Protein AF-Q38HM3-F1 (afdb_monomer)

Radius of gyration: 19.64 Å; Cα contacts (8 Å, |Δi|>4): 67; chains: 1; bounding box: 46×21×54 Å

pLDDT: mean 85.76, std 12.33, range [49.62, 97.75]

Secondary structure (DSSP, 8-state):
-HHHHHHHHHHHHHHHHHHHHHT--HHHHHHHH-GGGTSS-GGG-TT--HHHHHHHHHHHHHHHHHHHHHHHHHHHHHHHHHHHHHHTT--HHHHHTTHHHHGGGG--GGG--SPP-

Solvent-accessible surface area (backbone atoms only — not comparable to full-atom values): 6832 Å² total; per-residue (Å²): 116,67,68,62,54,52,52,49,51,52,47,52,51,51,44,43,54,51,18,46,42,67,74,45,65,44,60,60,58,40,32,75,48,38,61,69,73,58,55,72,63,72,86,72,60,81,76,79,49,72,67,51,55,53,32,44,54,50,50,45,53,51,53,52,50,50,50,53,51,54,50,50,52,50,51,53,54,52,50,52,50,51,54,49,36,63,75,67,68,56,51,70,74,69,52,52,80,44,47,79,64,59,54,52,72,79,50,54,80,82,72,67,73,63,53,80,128

Nearest PDB structures (foldseek):
  1lvf-assembly1_A  TM=4.154E-01  e=4.448E+00  Rattus norvegicus
  5c22-assembly4_D  TM=3.943E-01  e=7.191E+00  Escherichia coli
  5c22-assembly3_C  TM=1.929E-01  e=8.902E+00  Escherichia coli

Structure (mmCIF, N/CA/C/O backbone):
data_AF-Q38HM3-F1
#
_entry.id   AF-Q38HM3-F1
#
loop_
_atom_site.group_PDB
_atom_site.id
_atom_site.type_symbol
_atom_site.label_atom_id
_atom_site.label_alt_id
_atom_site.label_comp_id
_atom_site.label_asym_id
_atom_site.label_entity_id
_atom_site.label_seq_id
_atom_site.pdbx_PDB_ins_code
_atom_site.Cartn_x
_atom_site.Cartn_y
_atom_site.Cartn_z
_atom_site.occupancy
_atom_site.B_iso_or_equiv
_atom_site.auth_seq_id
_atom_site.auth_comp_id
_atom_site.auth_asym_id
_atom_site.auth_atom_id
_atom_site.pdbx_PDB_model_num
ATOM 1 N N . GLN A 1 1 ? 17.814 10.166 -26.490 1.00 56.31 1 GLN A N 1
ATOM 2 C CA . GLN A 1 1 ? 18.288 9.117 -25.554 1.00 56.31 1 GLN A CA 1
ATOM 3 C C . GLN A 1 1 ? 18.241 9.573 -24.090 1.00 56.31 1 GLN A C 1
ATOM 5 O O . GLN A 1 1 ? 17.801 8.790 -23.262 1.00 56.31 1 GLN A O 1
ATOM 10 N N . SER A 1 2 ? 18.581 10.834 -23.774 1.00 72.56 2 SER A N 1
ATOM 11 C CA . SER A 1 2 ? 18.521 11.379 -22.400 1.00 72.56 2 SER A CA 1
ATOM 12 C C . 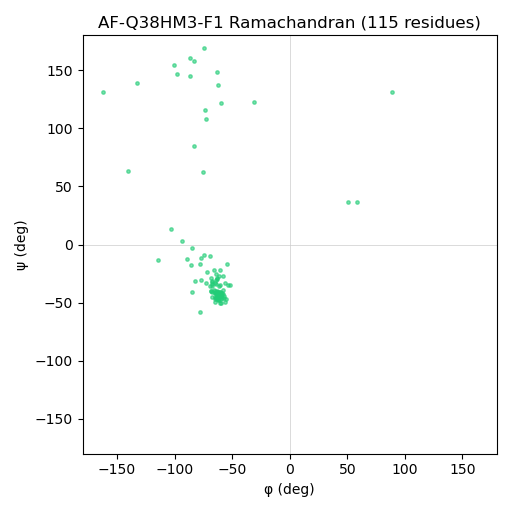SER A 1 2 ? 17.119 11.346 -21.759 1.00 72.56 2 SER A C 1
ATOM 14 O O . SER A 1 2 ? 16.964 10.807 -20.670 1.00 72.56 2 SER A O 1
ATOM 16 N N . GLU A 1 3 ? 16.075 11.833 -22.438 1.00 80.62 3 GLU A N 1
ATOM 17 C CA . GLU A 1 3 ? 14.711 11.924 -21.874 1.00 80.62 3 GLU A CA 1
ATOM 18 C C . GLU A 1 3 ? 14.130 10.566 -21.451 1.00 80.62 3 GLU A C 1
ATOM 20 O O . GLU A 1 3 ? 13.562 10.413 -20.372 1.00 80.62 3 GLU A O 1
ATOM 25 N N . ARG A 1 4 ? 14.348 9.541 -22.276 1.00 81.31 4 ARG A N 1
ATOM 26 C CA . ARG A 1 4 ? 13.900 8.176 -21.998 1.00 81.31 4 ARG A CA 1
ATOM 27 C C . ARG A 1 4 ? 14.557 7.601 -20.743 1.00 81.31 4 ARG A C 1
ATOM 29 O O . ARG A 1 4 ? 13.882 6.988 -19.923 1.00 81.31 4 ARG A O 1
ATOM 36 N N . LEU A 1 5 ? 15.860 7.827 -20.589 1.00 81.75 5 LEU A N 1
ATOM 37 C CA . LEU A 1 5 ? 16.607 7.399 -19.410 1.00 81.75 5 LEU A CA 1
ATOM 38 C C . LEU A 1 5 ? 16.090 8.097 -18.143 1.00 81.75 5 LEU A C 1
ATOM 40 O O . LEU A 1 5 ? 15.898 7.446 -17.119 1.00 81.75 5 LEU A O 1
ATOM 44 N N . HIS A 1 6 ? 15.787 9.397 -18.235 1.00 84.62 6 HIS A N 1
ATOM 45 C CA . HIS A 1 6 ? 15.190 10.160 -17.136 1.00 84.62 6 HIS A CA 1
ATOM 46 C C . HIS A 1 6 ? 13.817 9.612 -16.737 1.00 84.62 6 HIS A C 1
ATOM 48 O O . HIS A 1 6 ? 13.543 9.464 -15.547 1.00 84.62 6 HIS A O 1
ATOM 54 N N . LYS A 1 7 ? 12.967 9.262 -17.711 1.00 88.62 7 LYS A N 1
ATOM 55 C CA . LYS A 1 7 ? 11.650 8.676 -17.430 1.00 88.62 7 LYS A CA 1
ATOM 56 C C . LYS A 1 7 ? 11.769 7.328 -16.711 1.00 88.62 7 LYS A C 1
ATOM 58 O O . LYS A 1 7 ? 11.057 7.079 -15.744 1.00 88.62 7 LYS A O 1
ATOM 63 N N . VAL A 1 8 ? 12.711 6.485 -17.131 1.00 87.81 8 VAL A N 1
ATOM 64 C CA . VAL A 1 8 ? 12.969 5.197 -16.469 1.00 87.81 8 VAL A CA 1
ATOM 65 C C . VAL A 1 8 ? 13.461 5.402 -15.041 1.00 87.81 8 VAL A C 1
ATOM 67 O O . VAL A 1 8 ? 12.930 4.770 -14.134 1.00 87.81 8 VAL A O 1
ATOM 70 N N . LEU A 1 9 ? 14.412 6.314 -14.819 1.00 88.12 9 LEU A N 1
ATOM 71 C CA . LEU A 1 9 ? 14.874 6.670 -13.472 1.00 88.12 9 LEU A CA 1
ATOM 72 C C . LEU A 1 9 ? 13.730 7.115 -12.572 1.00 88.12 9 LEU A C 1
ATOM 74 O O . LEU A 1 9 ? 13.624 6.650 -11.440 1.00 88.12 9 LEU A O 1
ATOM 78 N N . ALA A 1 10 ? 12.868 7.996 -13.081 1.00 91.00 10 ALA A N 1
ATOM 79 C CA . ALA A 1 10 ? 11.713 8.475 -12.340 1.00 91.00 10 ALA A CA 1
ATOM 80 C C . ALA A 1 10 ? 10.796 7.313 -11.928 1.00 91.00 10 ALA A C 1
ATOM 82 O O . ALA A 1 10 ? 10.425 7.216 -10.761 1.00 91.00 10 ALA A O 1
ATOM 83 N N . HIS A 1 11 ? 10.499 6.390 -12.845 1.00 93.81 11 HIS A N 1
ATOM 84 C CA . HIS A 1 11 ? 9.655 5.235 -12.543 1.00 93.81 11 HIS A CA 1
ATOM 85 C C . HIS A 1 11 ? 10.309 4.231 -11.592 1.00 93.81 11 HIS A C 1
ATOM 87 O O . HIS A 1 11 ? 9.645 3.738 -10.687 1.00 93.81 11 HIS A O 1
ATOM 93 N N . VAL A 1 12 ? 11.604 3.950 -11.741 1.00 92.25 12 VAL A N 1
ATOM 94 C CA . VAL A 1 12 ? 12.341 3.075 -10.815 1.00 92.25 12 VAL A CA 1
ATOM 95 C C . VAL A 1 12 ? 12.331 3.666 -9.400 1.00 92.25 12 VAL A C 1
ATOM 97 O O . VAL A 1 12 ? 12.066 2.945 -8.438 1.00 92.25 12 VAL A O 1
ATOM 100 N N . ASN A 1 13 ? 12.542 4.979 -9.269 1.00 92.25 13 ASN A N 1
ATOM 101 C CA . ASN A 1 13 ? 12.472 5.679 -7.984 1.00 92.25 13 ASN A CA 1
ATOM 102 C C . ASN A 1 13 ? 11.059 5.654 -7.382 1.00 92.25 13 ASN A C 1
ATOM 104 O O . ASN A 1 13 ? 10.910 5.454 -6.176 1.00 92.25 13 ASN A O 1
ATOM 108 N N . GLU A 1 14 ? 10.020 5.816 -8.204 1.00 95.00 14 GLU A N 1
ATOM 109 C CA . GLU A 1 14 ? 8.623 5.702 -7.768 1.00 95.00 14 GLU A CA 1
ATOM 110 C C . GLU A 1 14 ? 8.313 4.282 -7.266 1.00 95.00 14 GLU A C 1
ATOM 112 O O . GLU A 1 14 ? 7.769 4.121 -6.172 1.00 95.00 14 GLU A O 1
ATOM 117 N N . VAL A 1 15 ? 8.742 3.246 -7.998 1.00 95.06 15 VAL A N 1
ATOM 118 C CA . VAL A 1 15 ? 8.619 1.841 -7.573 1.00 95.06 15 VAL A CA 1
ATOM 119 C C . VAL A 1 15 ? 9.353 1.604 -6.252 1.00 95.06 15 VAL A C 1
ATOM 121 O O . VAL A 1 15 ? 8.786 0.981 -5.357 1.00 95.06 15 VAL A O 1
ATOM 124 N N . HIS A 1 16 ? 10.573 2.124 -6.091 1.00 93.50 16 HIS A N 1
ATOM 125 C CA . HIS A 1 16 ? 11.340 2.006 -4.848 1.00 93.50 16 HIS A CA 1
ATOM 126 C C . HIS A 1 16 ? 10.618 2.650 -3.658 1.00 93.50 16 HIS A C 1
ATOM 128 O O . HIS A 1 16 ? 10.426 2.005 -2.625 1.00 93.50 16 HIS A O 1
ATOM 134 N N . SER A 1 17 ? 10.170 3.900 -3.811 1.00 93.44 17 SER A N 1
ATOM 135 C CA . SER A 1 17 ? 9.411 4.614 -2.779 1.00 93.44 17 SER A CA 1
ATOM 136 C C . SER A 1 17 ? 8.151 3.842 -2.382 1.00 93.44 17 SER A C 1
ATOM 138 O O . SER A 1 17 ? 7.898 3.623 -1.199 1.00 93.44 17 SER A O 1
ATOM 140 N N . MET A 1 18 ? 7.398 3.344 -3.361 1.00 94.00 18 MET A N 1
ATOM 141 C CA . MET A 1 18 ? 6.172 2.596 -3.102 1.00 94.00 18 MET A CA 1
ATOM 142 C C . MET A 1 18 ? 6.433 1.227 -2.471 1.00 94.00 18 MET A C 1
ATOM 144 O O . MET A 1 18 ? 5.672 0.821 -1.596 1.00 94.00 18 MET A O 1
ATOM 148 N N . CYS A 1 19 ? 7.515 0.535 -2.840 1.00 94.75 19 CYS A N 1
ATOM 149 C CA . CYS A 1 19 ? 7.925 -0.698 -2.167 1.00 94.75 19 CYS A CA 1
ATOM 150 C C . CYS A 1 19 ? 8.283 -0.442 -0.700 1.00 94.75 19 CYS A C 1
ATOM 152 O O . CYS A 1 19 ? 7.868 -1.212 0.160 1.00 94.75 19 CYS A O 1
ATOM 154 N N . SER A 1 20 ? 8.975 0.662 -0.403 1.00 93.50 20 SER A N 1
ATOM 155 C CA . SER A 1 20 ? 9.292 1.065 0.970 1.00 93.50 20 SER A CA 1
ATOM 156 C C . SER A 1 20 ? 8.025 1.321 1.796 1.00 93.50 20 SER A C 1
ATOM 158 O O . SER A 1 20 ? 7.875 0.751 2.875 1.00 93.50 20 SER A O 1
ATOM 160 N N . VAL A 1 21 ? 7.063 2.079 1.256 1.00 91.44 21 VAL A N 1
ATOM 161 C CA . VAL A 1 21 ? 5.766 2.342 1.912 1.00 91.44 21 VAL A CA 1
ATOM 162 C C . VAL A 1 21 ? 4.953 1.060 2.118 1.00 91.44 21 VAL A C 1
ATOM 164 O O . VAL A 1 21 ? 4.337 0.867 3.163 1.00 91.44 21 VAL A O 1
ATOM 167 N N . LEU A 1 22 ? 4.943 0.162 1.130 1.00 92.94 22 LEU A N 1
ATOM 168 C CA . LEU A 1 22 ? 4.172 -1.084 1.172 1.00 92.94 22 LEU A CA 1
ATOM 169 C C . LEU A 1 22 ? 4.895 -2.235 1.888 1.00 92.94 22 LEU A C 1
ATOM 171 O O . LEU A 1 22 ? 4.313 -3.317 2.002 1.00 92.94 22 LEU A O 1
ATOM 175 N N . GLY A 1 23 ? 6.138 -2.047 2.336 1.00 93.88 23 GLY A N 1
ATOM 176 C CA . GLY A 1 23 ? 6.959 -3.119 2.905 1.00 93.88 23 GLY A CA 1
ATOM 177 C C . GLY A 1 23 ? 7.184 -4.284 1.931 1.00 93.88 23 GLY A C 1
ATOM 178 O O . GLY A 1 23 ? 7.143 -5.445 2.333 1.00 93.88 23 GLY A O 1
ATOM 179 N N . LEU A 1 24 ? 7.339 -3.990 0.638 1.00 94.62 24 LEU A N 1
ATOM 180 C CA . LEU A 1 24 ? 7.571 -4.972 -0.424 1.00 94.62 24 LEU A CA 1
ATOM 181 C C . LEU A 1 24 ? 9.052 -5.033 -0.810 1.00 94.62 24 LEU A C 1
ATOM 183 O O . LEU A 1 24 ? 9.785 -4.053 -0.694 1.00 94.62 24 LEU A O 1
ATOM 187 N N . ASP A 1 25 ? 9.478 -6.184 -1.330 1.00 94.12 25 ASP A N 1
ATOM 188 C CA . ASP A 1 25 ? 10.828 -6.353 -1.863 1.00 94.12 25 ASP A CA 1
ATOM 189 C C . ASP A 1 25 ? 10.964 -5.614 -3.205 1.00 94.12 25 ASP A C 1
ATOM 191 O O . ASP A 1 25 ? 10.405 -6.021 -4.232 1.00 94.12 25 ASP A O 1
ATOM 195 N N . PHE A 1 26 ? 11.703 -4.504 -3.185 1.00 93.06 26 PHE A N 1
ATOM 196 C CA . PHE A 1 26 ? 11.979 -3.705 -4.376 1.00 93.06 26 PHE A CA 1
ATOM 197 C C . PHE A 1 26 ? 12.720 -4.511 -5.450 1.00 93.06 26 PHE A C 1
ATOM 199 O O . PHE A 1 26 ? 12.369 -4.442 -6.628 1.00 93.06 26 PHE A O 1
ATOM 206 N N . GLY A 1 27 ? 13.718 -5.300 -5.050 1.00 91.50 27 GLY A N 1
ATOM 207 C CA . GLY A 1 27 ? 14.556 -6.063 -5.965 1.00 91.50 27 GLY A CA 1
ATOM 208 C C . GLY A 1 27 ? 13.757 -7.094 -6.758 1.00 91.50 27 GLY A C 1
ATOM 209 O O . GLY A 1 27 ? 13.934 -7.209 -7.971 1.00 91.50 27 GLY A O 1
ATOM 210 N N . LYS A 1 28 ? 12.838 -7.796 -6.099 1.00 93.06 28 LYS A N 1
ATOM 211 C CA . LYS A 1 28 ? 11.891 -8.718 -6.722 1.00 93.06 28 LYS A CA 1
ATOM 212 C C . LYS A 1 28 ? 10.933 -7.972 -7.645 1.00 93.06 28 LYS A C 1
ATOM 214 O O . LYS A 1 28 ? 10.811 -8.334 -8.809 1.00 93.06 28 LYS A O 1
ATOM 219 N N . THR A 1 29 ? 10.331 -6.889 -7.155 1.00 94.19 29 THR A N 1
ATOM 220 C CA . THR A 1 29 ? 9.352 -6.096 -7.915 1.00 94.19 29 THR A CA 1
ATOM 221 C C . THR A 1 29 ? 9.943 -5.546 -9.216 1.00 94.19 29 THR A C 1
ATOM 223 O O . THR A 1 29 ? 9.292 -5.590 -10.257 1.00 94.19 29 THR A O 1
ATOM 226 N N . ILE A 1 30 ? 11.188 -5.060 -9.185 1.00 92.00 30 ILE A N 1
ATOM 227 C CA . ILE A 1 30 ? 11.852 -4.528 -10.380 1.00 92.00 30 ILE A CA 1
ATOM 228 C C . ILE A 1 30 ? 12.357 -5.640 -11.314 1.00 92.00 30 ILE A C 1
ATOM 230 O O . ILE A 1 30 ? 12.348 -5.465 -12.531 1.00 92.00 30 ILE A O 1
ATOM 234 N N . SER A 1 31 ? 12.736 -6.803 -10.769 1.00 90.75 31 SER A N 1
ATOM 235 C CA . SER A 1 31 ? 13.129 -7.976 -11.567 1.00 90.75 31 SER A CA 1
ATOM 236 C C . SER A 1 31 ? 11.959 -8.565 -12.349 1.00 90.75 31 SER A C 1
ATOM 238 O O . SER A 1 31 ? 12.155 -8.999 -13.482 1.00 90.75 31 SER A O 1
ATOM 240 N N . ASP A 1 32 ? 10.752 -8.537 -11.771 1.00 91.94 32 ASP A N 1
ATOM 241 C CA . ASP A 1 32 ? 9.513 -8.972 -12.429 1.00 91.94 32 ASP A CA 1
ATOM 242 C C . ASP A 1 32 ? 9.168 -8.094 -13.646 1.00 91.94 32 ASP A C 1
ATOM 244 O O . ASP A 1 32 ? 8.496 -8.548 -14.572 1.00 91.94 32 ASP A O 1
ATOM 248 N N . VAL A 1 33 ?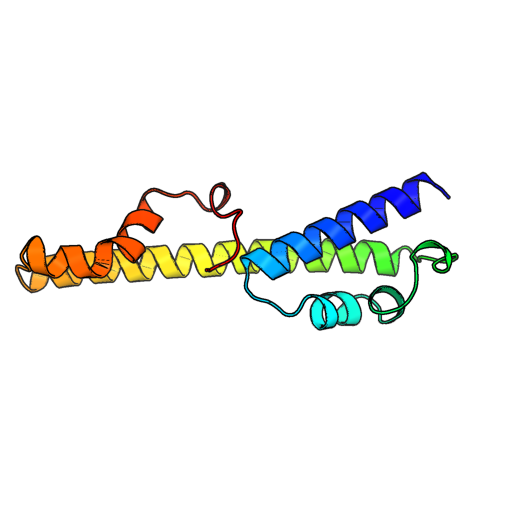 9.637 -6.840 -13.659 1.00 90.81 33 VAL A N 1
ATOM 249 C CA . VAL A 1 33 ? 9.559 -5.961 -14.832 1.00 90.81 33 VAL A CA 1
ATOM 250 C C . VAL A 1 33 ? 10.640 -6.330 -15.839 1.00 90.81 33 VAL A C 1
ATOM 252 O O . VAL A 1 33 ? 10.341 -6.615 -16.998 1.00 90.81 33 VAL A O 1
ATOM 255 N N . HIS A 1 34 ? 11.904 -6.294 -15.411 1.00 87.62 34 HIS A N 1
ATOM 256 C CA . HIS A 1 34 ? 13.023 -6.746 -16.225 1.00 87.62 34 HIS A CA 1
ATOM 257 C C . HIS A 1 34 ? 14.269 -6.998 -15.355 1.00 87.62 34 HIS A C 1
ATOM 259 O O . HIS A 1 34 ? 14.685 -6.102 -14.616 1.00 87.62 34 HIS A O 1
ATOM 265 N N . PRO A 1 35 ? 14.956 -8.148 -15.485 1.00 82.88 35 PRO A N 1
ATOM 266 C CA . PRO A 1 35 ? 16.096 -8.497 -14.629 1.00 82.88 35 PRO A CA 1
ATOM 267 C C . PRO A 1 35 ? 17.276 -7.519 -14.743 1.00 82.88 35 PRO A C 1
ATOM 269 O O . PRO A 1 35 ? 18.016 -7.330 -13.782 1.00 82.88 35 PRO A O 1
ATOM 272 N N . SER A 1 36 ? 17.437 -6.836 -15.882 1.00 79.19 36 SER A N 1
ATOM 273 C CA . SER A 1 36 ? 18.492 -5.821 -16.049 1.00 79.19 36 SER A CA 1
ATOM 274 C C . SER A 1 36 ? 18.273 -4.546 -15.225 1.00 79.19 36 SER A C 1
ATOM 276 O O . SER A 1 36 ? 19.150 -3.693 -15.209 1.00 79.19 36 SER A O 1
ATOM 278 N N . LEU A 1 37 ? 17.103 -4.366 -14.605 1.00 81.62 37 LEU A N 1
ATOM 279 C CA . LEU A 1 37 ? 16.842 -3.240 -13.704 1.00 81.62 37 LEU A CA 1
ATOM 280 C C . LEU A 1 37 ? 17.305 -3.532 -12.268 1.00 81.62 37 LEU A C 1
ATOM 282 O O . LEU A 1 37 ? 17.443 -2.607 -11.474 1.00 81.62 37 LEU A O 1
ATOM 286 N N . HIS A 1 38 ? 17.531 -4.806 -11.933 1.00 75.81 38 HIS A N 1
ATOM 287 C CA . HIS A 1 38 ? 17.942 -5.249 -10.600 1.00 75.81 38 HIS A CA 1
ATOM 288 C C . HIS A 1 38 ? 19.451 -5.108 -10.365 1.00 75.81 38 HIS A C 1
ATOM 290 O O . HIS A 1 38 ? 19.892 -4.872 -9.243 1.00 75.81 38 HIS A O 1
ATOM 296 N N . GLY A 1 39 ? 20.252 -5.254 -11.421 1.00 63.53 39 GLY A N 1
ATOM 297 C CA . GLY A 1 39 ? 21.705 -5.178 -11.359 1.00 63.53 39 GLY A CA 1
ATOM 298 C C . GLY A 1 39 ? 22.247 -4.284 -12.460 1.00 63.53 39 GLY A C 1
ATOM 299 O O . GLY A 1 39 ? 21.822 -4.400 -13.601 1.00 63.53 39 GLY A O 1
ATOM 300 N N . THR A 1 40 ? 23.246 -3.479 -12.107 1.00 49.62 40 THR A N 1
ATOM 301 C CA . THR A 1 40 ? 24.071 -2.591 -12.944 1.00 49.62 40 THR A CA 1
ATOM 302 C C . THR A 1 40 ? 23.557 -1.173 -13.166 1.00 49.62 40 THR A C 1
ATOM 304 O O . THR A 1 40 ? 22.401 -0.915 -13.487 1.00 49.62 40 THR A O 1
ATOM 307 N N . SER A 1 41 ? 24.493 -0.248 -12.944 1.00 54.69 41 SER A N 1
ATOM 308 C CA . SER A 1 41 ? 24.450 1.175 -13.232 1.00 54.69 41 SER A CA 1
ATOM 309 C C . SER A 1 41 ? 23.593 1.439 -14.457 1.00 54.69 41 SER A C 1
ATOM 311 O O . SER A 1 41 ? 23.876 0.922 -15.534 1.00 54.69 41 SER A O 1
ATOM 313 N N . LEU A 1 42 ? 22.563 2.265 -14.308 1.00 56.34 42 LEU A N 1
ATOM 314 C CA . LEU A 1 42 ? 21.648 2.611 -15.392 1.00 56.34 42 LEU A CA 1
ATOM 315 C C . LEU A 1 42 ? 22.370 3.159 -16.649 1.00 56.34 42 LEU A C 1
ATOM 317 O O . LEU A 1 42 ? 21.819 3.158 -17.744 1.00 56.34 42 LEU A O 1
ATOM 321 N N . GLU A 1 43 ? 23.633 3.567 -16.496 1.00 53.19 43 GLU A N 1
ATOM 322 C CA . GLU A 1 43 ? 24.598 3.897 -17.551 1.00 53.19 43 GLU A CA 1
ATOM 323 C C . GLU A 1 43 ? 24.876 2.752 -18.550 1.00 53.19 43 GLU A C 1
ATOM 325 O O . GLU A 1 43 ? 25.190 3.017 -19.707 1.00 53.19 43 GLU A O 1
ATOM 330 N N . GLN A 1 44 ? 24.731 1.483 -18.149 1.00 51.00 44 GLN A N 1
ATOM 331 C CA . GLN A 1 44 ? 24.885 0.308 -19.022 1.00 51.00 44 GLN A CA 1
ATOM 332 C C . GLN A 1 44 ? 23.574 -0.110 -19.703 1.00 51.00 44 GLN A C 1
ATOM 334 O O . GLN A 1 44 ? 23.603 -0.881 -20.667 1.00 51.00 44 GLN A O 1
ATOM 339 N N . ALA A 1 45 ? 22.430 0.435 -19.270 1.00 55.53 45 ALA A N 1
ATOM 340 C CA . ALA A 1 45 ? 21.123 0.212 -19.883 1.00 55.53 45 ALA A CA 1
ATOM 341 C C . ALA A 1 45 ? 20.997 1.017 -21.192 1.00 55.53 45 ALA A C 1
ATOM 343 O O . ALA A 1 45 ? 20.181 1.922 -21.347 1.00 55.53 45 ALA A O 1
ATOM 344 N N . THR A 1 46 ? 21.847 0.698 -22.163 1.00 49.84 46 THR A N 1
ATOM 345 C CA . THR A 1 46 ? 21.936 1.390 -23.456 1.00 49.84 46 THR A CA 1
ATOM 346 C C . THR A 1 46 ? 20.778 1.054 -24.404 1.00 49.84 46 THR A C 1
ATOM 348 O O . THR A 1 46 ? 20.608 1.738 -25.412 1.00 49.84 46 THR A O 1
ATOM 351 N N . ASN A 1 47 ? 19.938 0.066 -24.066 1.00 58.19 47 ASN A N 1
ATOM 352 C CA . ASN A 1 47 ? 18.806 -0.376 -24.884 1.00 58.19 47 ASN A CA 1
ATOM 353 C C . ASN A 1 47 ? 17.561 -0.708 -24.040 1.00 58.19 47 ASN A C 1
ATOM 355 O O . ASN A 1 47 ? 17.122 -1.853 -23.961 1.00 58.19 47 ASN A O 1
ATOM 359 N N . ILE A 1 48 ? 17.007 0.295 -23.359 1.00 70.4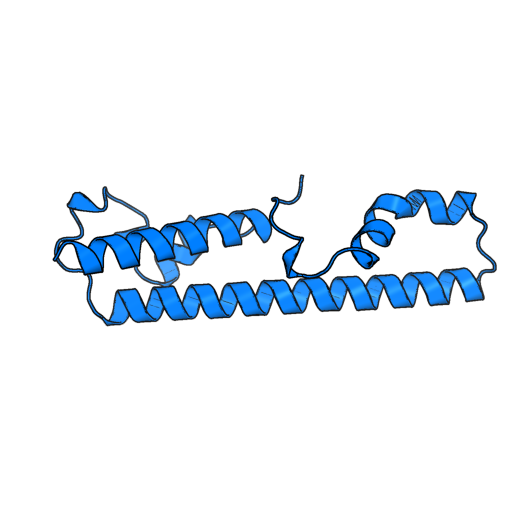4 48 ILE A N 1
ATOM 360 C CA . ILE A 1 48 ? 15.724 0.142 -22.665 1.00 70.44 48 ILE A CA 1
ATOM 361 C C . ILE A 1 48 ? 14.624 0.115 -23.728 1.00 70.44 48 ILE A C 1
ATOM 363 O O . ILE A 1 48 ? 14.421 1.131 -24.392 1.00 70.44 48 ILE A O 1
ATOM 367 N N . SER A 1 49 ? 13.898 -0.994 -23.876 1.00 80.50 49 SER A N 1
ATOM 368 C CA . SER A 1 49 ? 12.801 -1.160 -24.844 1.00 80.50 49 SER A CA 1
ATOM 369 C C . SER A 1 49 ? 11.480 -0.587 -24.327 1.00 80.50 49 SER A C 1
ATOM 371 O O . SER A 1 49 ? 11.305 -0.396 -23.122 1.00 80.50 49 SER A O 1
ATOM 373 N N . ASP A 1 50 ? 10.545 -0.251 -25.223 1.00 85.56 50 ASP A N 1
ATOM 374 C CA . ASP A 1 50 ? 9.221 0.275 -24.837 1.00 85.56 50 ASP A CA 1
ATOM 375 C C . ASP A 1 50 ? 8.480 -0.670 -23.891 1.00 85.56 50 ASP A C 1
ATOM 377 O O . ASP A 1 50 ? 7.855 -0.211 -22.941 1.00 85.56 50 ASP A O 1
ATOM 381 N N . SER A 1 51 ? 8.687 -1.977 -24.052 1.00 86.75 51 SER A N 1
ATOM 382 C CA . SER A 1 51 ? 8.169 -2.995 -23.139 1.00 86.75 51 SER A CA 1
ATOM 383 C C . SER A 1 51 ? 8.687 -2.851 -21.702 1.00 86.75 51 SER A C 1
ATOM 385 O O . SER A 1 51 ? 7.944 -3.113 -20.762 1.00 86.75 51 SER A O 1
ATOM 387 N N . THR A 1 52 ? 9.938 -2.417 -21.492 1.00 88.62 52 THR A N 1
ATOM 388 C CA . THR A 1 52 ? 10.462 -2.156 -20.139 1.00 88.62 52 THR A CA 1
ATOM 389 C C . THR A 1 52 ? 9.768 -0.951 -19.509 1.00 88.62 52 THR A C 1
ATOM 391 O O . THR A 1 52 ? 9.458 -0.969 -18.320 1.00 88.62 52 THR A O 1
ATOM 394 N N . LEU A 1 53 ? 9.512 0.097 -20.296 1.00 89.50 53 LEU A N 1
ATOM 395 C CA . LEU A 1 53 ? 8.833 1.298 -19.815 1.00 89.50 53 LEU A CA 1
ATOM 396 C C . LEU A 1 53 ? 7.367 1.005 -19.466 1.00 89.50 53 LEU A C 1
ATOM 398 O O . LEU A 1 53 ? 6.914 1.368 -18.386 1.00 89.50 53 LEU A O 1
ATOM 402 N N . GLU A 1 54 ? 6.663 0.284 -20.337 1.00 93.00 54 GLU A N 1
ATOM 403 C CA . GLU A 1 54 ? 5.298 -0.191 -20.091 1.00 93.00 54 GLU A CA 1
ATOM 404 C C . GLU A 1 54 ? 5.234 -1.115 -18.864 1.00 93.00 54 GLU A C 1
ATOM 406 O O . GLU A 1 54 ? 4.338 -0.999 -18.028 1.00 93.00 54 GLU A O 1
ATOM 411 N N . GLY A 1 55 ? 6.224 -1.998 -18.702 1.00 94.06 55 GLY A N 1
ATOM 412 C CA . GLY A 1 55 ? 6.339 -2.858 -17.528 1.00 94.06 55 GLY A CA 1
ATOM 413 C C . GLY A 1 55 ? 6.490 -2.067 -16.223 1.00 94.06 55 GLY A C 1
ATOM 414 O O . GLY A 1 55 ? 5.839 -2.402 -15.232 1.00 94.06 55 GLY A O 1
ATOM 415 N N . LEU A 1 56 ? 7.278 -0.986 -16.229 1.00 94.25 56 LEU A N 1
ATOM 416 C CA . LEU A 1 56 ? 7.409 -0.070 -15.091 1.00 94.25 56 LEU A CA 1
ATOM 417 C C . LEU A 1 56 ? 6.095 0.660 -14.788 1.00 94.25 56 LEU A C 1
ATOM 419 O O . LEU A 1 56 ? 5.671 0.697 -13.634 1.00 94.25 56 LEU A O 1
ATOM 423 N N . GLU A 1 57 ? 5.429 1.203 -15.808 1.00 95.06 57 GLU A N 1
ATOM 424 C CA . GLU A 1 57 ? 4.132 1.873 -15.651 1.00 95.06 57 GLU A CA 1
ATOM 425 C C . GLU A 1 57 ? 3.079 0.912 -15.067 1.00 95.06 57 GLU A C 1
ATOM 427 O O . GLU A 1 57 ? 2.367 1.257 -14.121 1.00 95.06 57 GLU A O 1
ATOM 432 N N . ASN A 1 58 ? 3.037 -0.334 -15.547 1.00 96.75 58 ASN A N 1
ATOM 433 C CA . ASN A 1 58 ? 2.157 -1.373 -15.015 1.00 96.75 58 ASN A CA 1
ATOM 434 C C . ASN A 1 58 ? 2.503 -1.748 -13.562 1.00 96.75 58 ASN A C 1
ATOM 436 O O . ASN A 1 58 ? 1.606 -1.906 -12.734 1.00 96.75 58 ASN A O 1
ATOM 440 N N . ALA A 1 59 ? 3.790 -1.866 -13.220 1.00 96.75 59 ALA A N 1
ATOM 441 C CA . ALA A 1 59 ? 4.217 -2.120 -11.844 1.00 96.75 59 ALA A CA 1
ATOM 442 C C . ALA A 1 59 ? 3.768 -0.992 -10.901 1.00 96.75 59 ALA A C 1
ATOM 444 O O . ALA A 1 59 ? 3.197 -1.266 -9.844 1.00 96.75 59 ALA A O 1
ATOM 445 N N . ILE A 1 60 ? 3.929 0.269 -11.312 1.00 96.88 60 ILE A N 1
ATOM 446 C CA . ILE A 1 60 ? 3.450 1.437 -10.561 1.00 96.88 60 ILE A CA 1
ATOM 447 C C . ILE A 1 60 ? 1.930 1.376 -10.375 1.00 96.88 60 ILE A C 1
ATOM 449 O O . ILE A 1 60 ? 1.436 1.554 -9.260 1.00 96.88 60 ILE A O 1
ATOM 453 N N . LEU A 1 61 ? 1.165 1.087 -11.430 1.00 97.50 61 LEU A N 1
ATOM 454 C CA . LEU A 1 61 ? -0.295 0.968 -11.335 1.00 97.50 61 LEU A CA 1
ATOM 455 C C . LEU A 1 61 ? -0.728 -0.144 -10.369 1.00 97.50 61 LEU A C 1
ATOM 457 O O . LEU A 1 61 ? -1.627 0.067 -9.549 1.00 97.50 61 LEU A O 1
ATOM 461 N N . LYS A 1 62 ? -0.071 -1.308 -10.416 1.00 97.25 62 LYS A N 1
ATOM 462 C CA . LYS A 1 62 ? -0.339 -2.425 -9.497 1.00 97.25 62 LYS A CA 1
ATOM 463 C C . LYS A 1 62 ? -0.053 -2.047 -8.051 1.00 97.25 62 LYS A C 1
ATOM 465 O O . LYS A 1 62 ? -0.889 -2.282 -7.187 1.00 97.25 62 LYS A O 1
ATOM 470 N N . LEU A 1 63 ? 1.087 -1.419 -7.790 1.00 96.69 63 LEU A N 1
ATOM 471 C CA . LEU A 1 63 ? 1.471 -0.985 -6.450 1.00 96.69 63 LEU A CA 1
ATOM 472 C C . LEU A 1 63 ? 0.534 0.119 -5.913 1.00 96.69 63 LEU A C 1
ATOM 474 O O . LEU A 1 63 ? 0.146 0.070 -4.748 1.00 96.69 63 LEU A O 1
ATOM 478 N N . LYS A 1 64 ? 0.092 1.074 -6.748 1.00 95.50 64 LYS A N 1
ATOM 479 C CA . LYS A 1 64 ? -0.943 2.063 -6.372 1.00 95.50 64 LYS A CA 1
ATOM 480 C C . LYS A 1 64 ? -2.270 1.386 -6.029 1.00 95.50 64 LYS A C 1
ATOM 482 O O . LYS A 1 64 ? -2.904 1.723 -5.033 1.00 95.50 64 LYS A O 1
ATOM 487 N N . THR A 1 65 ? -2.666 0.395 -6.822 1.00 96.62 65 THR A N 1
ATOM 488 C CA . THR A 1 65 ? -3.880 -0.392 -6.565 1.00 96.62 65 THR A CA 1
ATOM 489 C C . THR A 1 65 ? -3.772 -1.159 -5.249 1.00 96.62 65 THR A C 1
ATOM 491 O O . THR A 1 65 ? -4.689 -1.106 -4.434 1.00 96.62 65 THR A O 1
ATOM 494 N N . GLU A 1 66 ? -2.637 -1.812 -5.000 1.00 95.69 66 GLU A N 1
ATOM 495 C CA . GLU A 1 66 ? -2.363 -2.531 -3.753 1.00 95.69 66 GLU A CA 1
ATOM 496 C C . GLU A 1 66 ? -2.417 -1.594 -2.540 1.00 95.69 66 GLU A C 1
ATOM 498 O O . GLU A 1 66 ? -3.055 -1.919 -1.537 1.00 95.69 66 GLU A O 1
ATOM 503 N N . LYS A 1 67 ? -1.813 -0.401 -2.639 1.00 93.94 67 LYS A N 1
ATOM 504 C CA . LYS A 1 67 ? -1.874 0.626 -1.589 1.00 93.94 67 LYS A CA 1
ATOM 505 C C . LYS A 1 67 ? -3.316 0.991 -1.250 1.00 93.94 67 LYS A C 1
ATOM 507 O O . LYS A 1 67 ? -3.698 0.938 -0.079 1.00 93.94 67 LYS A O 1
ATOM 512 N N . LYS A 1 68 ? -4.131 1.277 -2.266 1.00 94.12 68 LYS A N 1
ATOM 513 C CA . LYS A 1 68 ? -5.552 1.592 -2.100 1.00 94.12 68 LYS A CA 1
ATOM 514 C C . LYS A 1 68 ? -6.331 0.446 -1.456 1.00 94.12 68 LYS A C 1
ATOM 516 O O . LYS A 1 68 ? -7.122 0.680 -0.544 1.00 94.12 68 LYS A O 1
ATOM 521 N N . VAL A 1 69 ? -6.094 -0.792 -1.894 1.00 95.50 69 VAL A N 1
ATOM 522 C CA . VAL A 1 69 ? -6.751 -1.988 -1.341 1.00 95.50 69 VAL A CA 1
ATOM 523 C C . VAL A 1 69 ? -6.394 -2.179 0.133 1.00 95.50 69 VAL A C 1
ATOM 525 O O . VAL A 1 69 ? -7.288 -2.365 0.960 1.00 95.50 69 VAL A O 1
ATOM 528 N N . ARG A 1 70 ? -5.107 -2.087 0.494 1.00 93.81 70 ARG A N 1
ATOM 529 C CA . ARG A 1 70 ? -4.660 -2.209 1.892 1.00 93.81 70 ARG A CA 1
ATOM 530 C C . ARG A 1 70 ? -5.219 -1.099 2.771 1.00 93.81 70 ARG A C 1
ATOM 532 O O . ARG A 1 70 ? -5.664 -1.376 3.882 1.00 93.81 70 ARG A O 1
ATOM 539 N N . PHE A 1 71 ? -5.236 0.132 2.266 1.00 91.25 71 PHE A N 1
ATOM 540 C CA . PHE A 1 71 ? -5.808 1.268 2.977 1.00 91.25 71 PHE A CA 1
ATOM 541 C C . PHE A 1 71 ? -7.311 1.091 3.224 1.00 91.25 71 PHE A C 1
ATOM 543 O O . PHE A 1 71 ? -7.774 1.274 4.348 1.00 91.25 71 PHE A O 1
ATOM 550 N N . GLN A 1 72 ? -8.071 0.660 2.212 1.00 92.50 72 GLN A N 1
ATOM 551 C CA . GLN A 1 72 ? -9.500 0.395 2.378 1.00 92.50 72 GLN A CA 1
ATOM 552 C C . GLN A 1 72 ? -9.750 -0.721 3.398 1.00 92.50 72 GLN A C 1
ATOM 554 O O . GLN A 1 72 ? -10.552 -0.542 4.310 1.00 92.50 72 GLN A O 1
ATOM 559 N N . LYS A 1 73 ? -8.994 -1.822 3.325 1.00 93.31 73 LYS A N 1
ATOM 560 C CA . LYS A 1 73 ? -9.092 -2.919 4.297 1.00 93.31 73 LYS A CA 1
ATOM 561 C C . LYS A 1 73 ? -8.828 -2.447 5.729 1.00 93.31 73 LYS A C 1
ATOM 563 O O . LYS A 1 73 ? -9.499 -2.892 6.656 1.00 93.31 73 LYS A O 1
ATOM 568 N N . LEU A 1 74 ? -7.869 -1.542 5.920 1.00 90.62 74 LEU A N 1
ATOM 569 C CA . LEU A 1 74 ? -7.586 -0.957 7.229 1.00 90.62 74 LEU A CA 1
ATOM 570 C C . LEU A 1 74 ? -8.760 -0.107 7.739 1.00 90.62 74 LEU A C 1
ATOM 572 O O . LEU A 1 74 ? -9.126 -0.217 8.911 1.00 90.62 74 LEU A O 1
ATOM 576 N N . LYS A 1 75 ? -9.392 0.689 6.867 1.00 89.50 75 LYS A N 1
ATOM 577 C CA . LYS A 1 75 ? -10.608 1.441 7.214 1.00 89.50 75 LYS A CA 1
ATOM 578 C C . LYS A 1 75 ? -11.751 0.519 7.627 1.00 89.50 75 LYS A C 1
ATOM 580 O O . LYS A 1 75 ? -12.376 0.778 8.652 1.00 89.50 75 LYS A O 1
ATOM 585 N N . ASP A 1 76 ? -11.976 -0.556 6.879 1.00 92.25 76 ASP A N 1
ATOM 586 C CA . ASP A 1 76 ? -13.042 -1.522 7.158 1.00 92.25 76 ASP A CA 1
ATOM 587 C C . ASP A 1 76 ? -12.816 -2.217 8.511 1.00 92.25 76 ASP A C 1
ATOM 589 O O . ASP A 1 76 ? -13.714 -2.251 9.349 1.00 92.25 76 ASP A O 1
ATOM 593 N N . ILE A 1 77 ? -11.585 -2.676 8.784 1.00 92.38 77 ILE A N 1
ATOM 594 C CA . ILE A 1 77 ? -11.210 -3.265 10.084 1.00 92.38 77 ILE A CA 1
ATOM 595 C C . ILE A 1 77 ? -11.459 -2.276 11.225 1.00 92.38 77 ILE A C 1
ATOM 597 O O . ILE A 1 77 ? -11.960 -2.652 12.285 1.00 92.38 77 ILE A O 1
ATOM 601 N N . THR A 1 78 ? -11.114 -1.007 11.019 1.00 90.62 78 THR A N 1
ATOM 602 C CA . THR A 1 78 ? -11.259 0.001 12.070 1.00 90.62 78 THR A CA 1
ATOM 603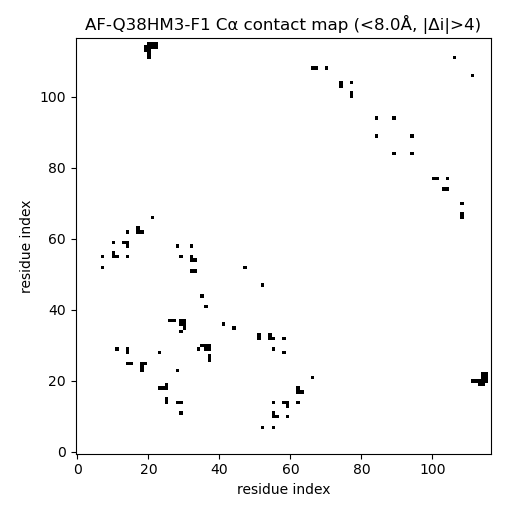 C C . THR A 1 78 ? -12.725 0.366 12.309 1.00 90.62 78 THR A C 1
ATOM 605 O O . THR A 1 78 ? -13.114 0.614 13.449 1.00 90.62 78 THR A O 1
ATOM 608 N N . ALA A 1 79 ? -13.558 0.341 11.267 1.00 91.62 79 ALA A N 1
ATOM 609 C CA . ALA A 1 79 ? -15.005 0.480 11.399 1.00 91.62 79 ALA A CA 1
ATOM 610 C C . ALA A 1 79 ? -15.601 -0.674 12.224 1.00 91.62 79 ALA A C 1
ATOM 612 O O . ALA A 1 79 ? -16.310 -0.417 13.196 1.00 91.62 79 ALA A O 1
ATOM 613 N N . SER A 1 80 ? -15.228 -1.925 11.931 1.00 94.06 80 SER A N 1
ATOM 614 C CA . SER A 1 80 ? -15.664 -3.083 12.726 1.00 94.06 80 SER A CA 1
ATOM 615 C C . SER A 1 80 ? -15.186 -3.021 14.181 1.00 94.06 80 SER A C 1
ATOM 617 O O . SER A 1 80 ? -15.921 -3.406 15.088 1.00 94.06 80 SER A O 1
ATOM 619 N N . LEU A 1 81 ? -13.978 -2.505 14.438 1.00 93.50 81 LEU A N 1
ATOM 620 C CA . LEU A 1 81 ? -13.486 -2.292 15.803 1.00 93.50 81 LEU A CA 1
ATOM 621 C C . LEU A 1 81 ? -14.350 -1.276 16.566 1.00 93.50 81 LEU A C 1
ATOM 623 O O . LEU A 1 81 ? -14.651 -1.485 17.741 1.00 93.50 81 LEU A O 1
ATOM 627 N N . PHE A 1 82 ? -14.791 -0.204 15.903 1.00 91.62 82 PHE A N 1
ATOM 628 C CA . PHE A 1 82 ? -15.714 0.752 16.510 1.00 91.62 82 PHE A CA 1
ATOM 629 C C . PHE A 1 82 ? -17.070 0.139 16.828 1.00 91.62 82 PHE A C 1
ATOM 631 O O . PHE A 1 82 ? -17.567 0.354 17.931 1.00 91.62 82 PHE A O 1
ATOM 638 N N . GLU A 1 83 ? -17.650 -0.624 15.902 1.00 95.12 83 GLU A N 1
ATOM 639 C CA . GLU A 1 83 ? -18.905 -1.345 16.139 1.00 95.12 83 GLU A CA 1
ATOM 640 C C . GLU A 1 83 ? -18.781 -2.283 17.345 1.00 95.12 83 GLU A C 1
ATOM 642 O O . GLU A 1 83 ? -19.641 -2.277 18.225 1.00 95.12 83 GLU A O 1
ATOM 647 N N . LEU A 1 84 ? -17.671 -3.019 17.443 1.00 95.81 84 LEU A N 1
ATOM 648 C CA . LEU A 1 84 ? -17.405 -3.914 18.565 1.00 95.81 84 LEU A CA 1
ATOM 649 C C . LEU A 1 84 ? -17.296 -3.157 19.896 1.00 95.81 84 LEU A C 1
ATOM 651 O O . LEU A 1 84 ? -17.874 -3.582 20.891 1.00 95.81 84 LEU A O 1
ATOM 655 N N . TRP A 1 85 ? -16.601 -2.019 19.931 1.00 95.56 85 TRP A N 1
ATOM 656 C CA . TRP A 1 85 ? -16.529 -1.192 21.138 1.00 95.56 85 TRP A CA 1
ATOM 657 C C . TRP A 1 85 ? -17.873 -0.605 21.559 1.00 95.56 85 TRP A C 1
ATOM 659 O O . TRP A 1 85 ? -18.087 -0.422 22.754 1.00 95.56 85 TRP A O 1
ATOM 669 N N . GLN A 1 86 ? -18.746 -0.266 20.605 1.00 94.69 86 GLN A N 1
ATOM 670 C CA . GLN A 1 86 ? -20.113 0.155 20.924 1.00 94.69 86 GLN A CA 1
ATOM 671 C C . GLN A 1 86 ? -20.913 -1.012 21.503 1.00 94.69 86 GLN A C 1
ATOM 673 O O . GLN A 1 86 ? -21.636 -0.829 22.470 1.00 94.69 86 GLN A O 1
ATOM 678 N N . LEU A 1 87 ? -20.753 -2.217 20.949 1.00 97.75 87 LEU A N 1
ATOM 679 C CA . LEU A 1 87 ? -21.451 -3.410 21.425 1.00 97.75 87 LEU A CA 1
ATOM 680 C C . LEU A 1 87 ? -21.004 -3.847 22.828 1.00 97.75 87 LEU A C 1
ATOM 682 O O . LEU A 1 87 ? -21.806 -4.382 23.587 1.00 97.75 87 LEU A O 1
ATOM 686 N N . MET A 1 88 ? -19.725 -3.659 23.153 1.00 97.19 88 MET A N 1
ATOM 687 C CA . MET A 1 88 ? -19.140 -4.053 24.439 1.00 97.19 88 MET A CA 1
ATOM 688 C C . MET A 1 88 ? -19.144 -2.932 25.487 1.00 97.19 88 MET A C 1
ATOM 690 O O . MET A 1 88 ? -18.571 -3.128 26.554 1.00 97.19 88 MET A O 1
ATOM 694 N N . ASP A 1 89 ? -19.714 -1.759 25.185 1.00 95.81 89 ASP A N 1
ATOM 695 C CA . ASP A 1 89 ? -19.646 -0.566 26.042 1.00 95.81 89 ASP A CA 1
ATOM 696 C C . ASP A 1 89 ? -18.208 -0.213 26.488 1.00 95.81 89 ASP A C 1
ATOM 698 O O . ASP A 1 89 ? -17.970 0.247 27.606 1.00 95.81 89 ASP A O 1
ATOM 702 N N . SER A 1 90 ? -17.220 -0.421 25.604 1.00 95.38 90 SER A N 1
ATOM 703 C CA . SER A 1 90 ? -15.802 -0.293 25.965 1.00 95.38 90 SER A CA 1
ATOM 704 C C . SER A 1 90 ? -15.433 1.126 26.401 1.00 95.38 90 SER A C 1
ATOM 706 O O . SER A 1 90 ? -15.806 2.116 25.750 1.00 95.38 90 SER A O 1
ATOM 708 N N . THR A 1 91 ? -14.634 1.240 27.462 1.00 94.81 91 THR A N 1
ATOM 709 C CA . THR A 1 91 ? -14.224 2.529 28.033 1.00 94.81 91 THR A CA 1
ATOM 710 C C . THR A 1 91 ? -13.167 3.231 27.176 1.00 94.81 91 THR A C 1
ATOM 712 O O . THR A 1 91 ? -12.605 2.673 26.228 1.00 94.81 91 THR A O 1
ATOM 715 N N . MET A 1 92 ? -12.884 4.501 27.480 1.00 89.62 92 MET A N 1
ATOM 716 C CA . MET A 1 92 ? -11.852 5.261 26.764 1.00 89.62 92 MET A CA 1
ATOM 717 C C . MET A 1 92 ? -10.443 4.719 27.024 1.00 89.62 92 MET A C 1
ATOM 719 O O . MET A 1 92 ? -9.601 4.756 26.128 1.00 89.62 92 MET A O 1
ATOM 723 N N . GLU A 1 93 ? -10.200 4.180 28.216 1.00 93.88 93 GLU A N 1
ATOM 724 C CA . GLU A 1 93 ? -8.942 3.545 28.602 1.00 93.88 93 GLU A CA 1
ATOM 725 C C . GLU A 1 93 ? -8.690 2.299 27.742 1.00 93.88 93 GLU A C 1
ATOM 727 O O . GLU A 1 93 ? -7.612 2.169 27.161 1.00 93.88 93 GLU A O 1
ATOM 732 N N . GLU A 1 94 ? -9.705 1.448 27.557 1.00 91.69 94 GLU A N 1
ATOM 733 C CA . GLU A 1 94 ? -9.634 0.254 26.699 1.00 91.69 94 GLU A CA 1
ATOM 734 C C . GLU A 1 94 ? -9.414 0.622 25.225 1.00 91.69 94 GLU A C 1
ATOM 736 O O . GLU A 1 94 ? -8.587 0.022 24.533 1.00 91.69 94 GLU A O 1
ATOM 741 N N . LYS A 1 95 ? -10.101 1.667 24.748 1.00 91.69 95 LYS A N 1
ATOM 742 C CA . LYS A 1 95 ? -9.936 2.207 23.388 1.00 91.69 95 LYS A CA 1
ATOM 743 C C . LYS A 1 95 ? -8.539 2.791 23.153 1.00 91.69 95 LYS A C 1
ATOM 745 O O . LYS A 1 95 ? -8.019 2.711 22.038 1.00 91.69 95 LYS A O 1
ATOM 750 N N . SER A 1 96 ? -7.910 3.368 24.181 1.00 90.12 96 SER A N 1
ATOM 751 C CA . SER A 1 96 ? -6.619 4.063 24.059 1.00 90.12 96 SER A CA 1
ATOM 752 C C . SER A 1 96 ? -5.466 3.150 23.618 1.00 90.12 96 SER A C 1
ATOM 754 O O . SER A 1 96 ? -4.569 3.602 22.895 1.00 90.12 96 SER A O 1
ATOM 756 N N . TYR A 1 97 ? -5.534 1.852 23.947 1.00 90.12 97 TYR A N 1
ATOM 757 C CA . TYR A 1 97 ? -4.558 0.845 23.513 1.00 90.12 97 TYR A CA 1
ATOM 758 C C . TYR A 1 97 ? -4.475 0.710 21.985 1.00 90.12 97 TYR A C 1
ATOM 760 O O . TYR A 1 97 ? -3.443 0.306 21.453 1.00 90.12 97 TYR A O 1
ATOM 768 N N . PHE A 1 98 ? -5.526 1.118 21.268 1.00 89.69 98 PHE A N 1
ATOM 769 C CA . PHE A 1 98 ? -5.618 1.062 19.810 1.00 89.69 98 PHE A CA 1
ATOM 770 C C . PHE A 1 98 ? -5.412 2.431 19.141 1.00 89.69 98 PHE A C 1
ATOM 772 O O . PHE A 1 98 ? -5.663 2.575 17.945 1.00 89.69 98 PHE A O 1
ATOM 779 N N . SER A 1 99 ? -4.923 3.438 19.876 1.00 84.50 99 SER A N 1
ATOM 780 C CA . SER A 1 99 ? -4.716 4.816 19.386 1.00 84.50 99 SER A CA 1
ATOM 781 C C . SER A 1 99 ? -3.899 4.916 18.092 1.00 84.50 99 SER A C 1
ATOM 783 O O . SER A 1 99 ? -4.189 5.756 17.242 1.00 84.50 99 SER A O 1
ATOM 785 N N . LYS A 1 100 ? -2.910 4.032 17.906 1.00 81.31 100 LYS A N 1
ATOM 786 C CA . LYS A 1 100 ? -2.106 3.952 16.673 1.00 81.31 100 LYS A CA 1
ATOM 787 C C . LYS A 1 100 ? -2.902 3.487 15.453 1.00 81.31 100 LYS A C 1
ATOM 789 O O . LYS A 1 100 ? -2.571 3.860 14.339 1.00 81.31 100 LYS A O 1
ATOM 794 N N . ILE A 1 101 ? -3.914 2.646 15.653 1.00 79.25 101 ILE A N 1
ATOM 795 C CA . ILE A 1 101 ? -4.764 2.128 14.573 1.00 79.25 101 ILE A CA 1
ATOM 796 C C . ILE A 1 101 ? -5.877 3.136 14.284 1.00 79.25 101 ILE A C 1
ATOM 798 O O . ILE A 1 101 ? -6.172 3.429 13.129 1.00 79.25 101 ILE A O 1
ATOM 802 N N . THR A 1 102 ? -6.452 3.740 15.328 1.00 80.44 102 THR A N 1
ATOM 803 C CA . THR A 1 102 ? -7.526 4.727 15.170 1.00 80.44 102 THR A CA 1
ATOM 804 C C . THR A 1 102 ? -7.044 6.064 14.610 1.00 80.44 102 THR A C 1
ATOM 806 O O . THR A 1 102 ? -7.829 6.765 13.970 1.00 80.44 102 THR A O 1
ATOM 809 N N . SER A 1 103 ? -5.762 6.418 14.766 1.00 79.31 103 SER A N 1
ATOM 810 C CA . SER A 1 103 ? -5.182 7.598 14.112 1.00 79.31 103 SER A CA 1
ATOM 811 C C . SER A 1 103 ? -5.206 7.493 12.585 1.00 79.31 103 SER A C 1
ATOM 813 O O . SER A 1 103 ? -5.384 8.511 11.918 1.00 79.31 103 SER A O 1
ATOM 815 N N . VAL A 1 104 ? -5.128 6.279 12.025 1.00 73.50 104 VAL A N 1
ATOM 816 C CA . VAL A 1 104 ? -5.120 6.058 10.570 1.00 73.50 104 VAL A CA 1
ATOM 817 C C . VAL A 1 104 ? -6.443 6.454 9.910 1.00 73.50 104 VAL A C 1
ATOM 819 O O . VAL A 1 104 ? -6.471 6.804 8.738 1.00 73.50 104 VAL A O 1
ATOM 822 N N . ILE A 1 105 ? -7.538 6.506 10.667 1.00 70.06 105 ILE A N 1
ATOM 823 C CA . ILE A 1 105 ? -8.850 6.963 10.177 1.00 70.06 105 ILE A CA 1
ATOM 824 C C . ILE A 1 105 ? -8.827 8.434 9.772 1.00 70.06 105 ILE A C 1
ATOM 826 O O . ILE A 1 105 ? -9.587 8.853 8.901 1.00 70.06 105 ILE A O 1
ATOM 830 N N . ARG A 1 106 ? -7.980 9.228 10.434 1.00 72.25 106 ARG A N 1
ATOM 831 C CA . ARG A 1 106 ? -7.831 10.653 10.133 1.00 72.25 106 ARG A CA 1
ATOM 832 C C . ARG A 1 106 ? -6.988 10.890 8.887 1.00 72.25 106 ARG A C 1
ATOM 834 O O . ARG A 1 106 ? -7.038 11.992 8.357 1.00 72.25 106 ARG A O 1
ATOM 841 N N . LEU A 1 107 ? -6.239 9.881 8.449 1.00 79.62 107 LEU A N 1
ATOM 842 C CA . LEU A 1 107 ? -5.399 9.956 7.268 1.00 79.62 107 LEU A CA 1
ATOM 843 C C . LEU A 1 107 ? -6.212 9.592 6.027 1.00 79.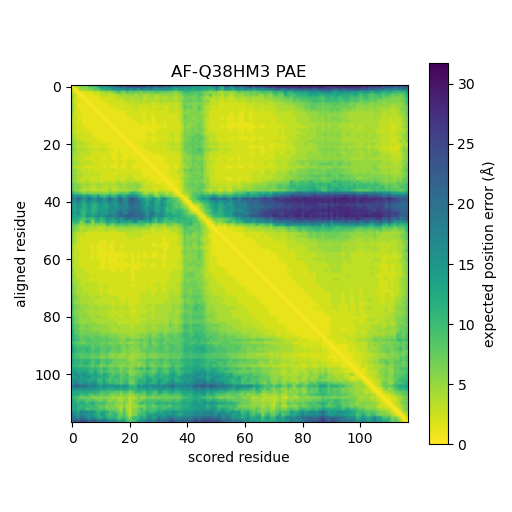62 107 LEU A C 1
ATOM 845 O O . LEU A 1 107 ? -7.076 8.716 6.042 1.00 79.62 107 LEU A O 1
ATOM 849 N N . SER A 1 108 ? -5.899 10.249 4.924 1.00 82.69 108 SER A N 1
ATOM 850 C CA . SER A 1 108 ? -6.224 9.823 3.573 1.00 82.69 108 SER A CA 1
ATOM 851 C C . SER A 1 108 ? -5.139 8.887 3.037 1.00 82.69 108 SER A C 1
ATOM 853 O O . SER A 1 108 ? -3.998 8.887 3.498 1.00 82.69 108 SER A O 1
ATOM 855 N N . GLU A 1 109 ? -5.465 8.110 2.003 1.00 83.56 109 GLU A N 1
ATOM 856 C CA . GLU A 1 109 ? -4.489 7.244 1.324 1.00 83.56 109 GLU A CA 1
ATOM 857 C C . GLU A 1 109 ? -3.242 8.030 0.860 1.00 83.56 109 GLU A C 1
ATOM 859 O O . GLU A 1 109 ? -2.118 7.518 0.885 1.00 83.56 109 GLU A O 1
ATOM 864 N N . ALA A 1 110 ? -3.434 9.287 0.448 1.00 82.12 110 ALA A N 1
ATOM 865 C CA . ALA A 1 110 ? -2.375 10.158 -0.048 1.00 82.12 110 ALA A CA 1
ATOM 866 C C . ALA A 1 110 ? -1.372 10.567 1.042 1.00 82.12 110 ALA A C 1
ATOM 868 O O . ALA A 1 110 ? -0.202 10.762 0.731 1.00 82.12 110 ALA A O 1
ATOM 869 N N . GLU A 1 111 ? -1.802 10.639 2.303 1.00 81.50 111 GLU A N 1
ATOM 870 C CA . GLU A 1 111 ? -0.951 11.012 3.443 1.00 81.50 111 GLU A CA 1
ATOM 871 C C . GLU A 1 111 ? -0.029 9.870 3.897 1.00 81.50 1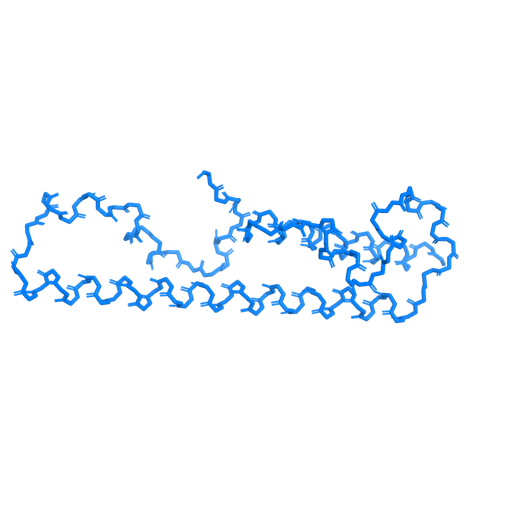11 GLU A C 1
ATOM 873 O O . GLU A 1 111 ? 0.915 10.090 4.651 1.00 81.50 111 GLU A O 1
ATOM 878 N N . ILE A 1 112 ? -0.247 8.648 3.399 1.00 81.06 112 ILE A N 1
ATOM 879 C CA . ILE A 1 112 ? 0.615 7.497 3.681 1.00 81.06 112 ILE A CA 1
ATOM 880 C C . ILE A 1 112 ? 1.821 7.531 2.736 1.00 81.06 112 ILE A C 1
ATOM 882 O O . ILE A 1 112 ? 1.809 6.925 1.660 1.00 81.06 112 ILE A O 1
ATOM 886 N N . VAL A 1 113 ? 2.847 8.286 3.122 1.00 81.00 113 VAL A N 1
ATOM 887 C CA . VAL A 1 113 ? 4.091 8.461 2.348 1.00 81.00 113 VAL A CA 1
ATOM 888 C C . VAL A 1 113 ? 5.325 7.881 3.035 1.00 81.00 113 VAL A C 1
ATOM 890 O O . VAL A 1 113 ? 6.356 7.716 2.388 1.00 81.00 113 VAL A O 1
ATOM 893 N N . GLU A 1 114 ? 5.220 7.544 4.319 1.00 76.31 114 GLU A N 1
ATOM 894 C CA . GLU A 1 114 ? 6.325 7.001 5.106 1.00 76.31 114 GLU A CA 1
ATOM 895 C C . GLU A 1 114 ? 6.263 5.467 5.191 1.00 76.31 114 GLU A C 1
ATOM 897 O O . GLU A 1 114 ? 5.169 4.889 5.201 1.00 76.31 114 GLU A O 1
ATOM 902 N N . PRO A 1 115 ? 7.424 4.787 5.240 1.00 71.19 115 PRO A N 1
ATOM 903 C CA . PRO A 1 115 ? 7.484 3.354 5.492 1.00 71.19 115 PRO A CA 1
ATOM 904 C C . PRO A 1 115 ? 6.937 3.002 6.877 1.00 71.19 115 PRO A C 1
ATOM 906 O O . PRO A 1 115 ? 7.078 3.764 7.836 1.00 71.19 115 PRO A O 1
ATOM 909 N N . ALA A 1 116 ? 6.342 1.813 6.990 1.00 59.38 116 ALA A N 1
ATOM 910 C CA . ALA A 1 116 ? 5.957 1.264 8.284 1.00 59.38 116 ALA A CA 1
ATOM 911 C C . ALA A 1 116 ? 7.211 1.116 9.171 1.00 59.38 116 ALA A C 1
ATOM 913 O O . ALA A 1 116 ? 8.175 0.467 8.764 1.00 59.38 116 ALA A O 1
ATOM 914 N N . SER A 1 117 ? 7.202 1.768 10.341 1.00 54.72 117 SER A N 1
ATOM 915 C CA . SER A 1 117 ? 8.262 1.680 11.361 1.00 54.72 117 SER A CA 1
ATOM 916 C C . SER A 1 117 ? 8.206 0.378 12.148 1.00 54.72 117 SER A C 1
ATOM 918 O O . SER A 1 117 ? 7.075 -0.078 12.438 1.00 54.72 117 SER A O 1
#

InterPro domains:
  IPR007145 Microtubule-associated protein, MAP65/Ase1/PRC1 [PTHR19321] (2-116)

Sequence (117 aa):
QSERLHKVLAHVNEVHSMCSVLGLDFGKTISDVHPSLHGTSLEQATNISDSTLEGLENAILKLKTEKKVRFQKLKDITASLFELWQLMDSTMEEKSYFSKITSVIRLSEAEIVEPAS

Foldseek 3Di:
DVVVLVLLVVLLVLLVQLCQLVVHDSLVLLVVLPNVSNDDDSVPPPDDDPSSSVSSVVSNVVSLVVLVVVLVVLVVVVVVVVVVCVVVVPDPVRVVVCVVSVVSNVDDSVNSRHGDD

Mean predicted aligned error: 6.52 Å

Organism: Zinnia elegans (NCBI:txid34245)

=== Feature glossary ===
A reading guide for the features in this record.

Start from the sequence.

  · This is the polypeptide sequence — one letter per residue, N-terminus first. Length ranges from a few dozen residues for small domains to over a thousand for large multi-domain proteins.

Fold it, and you get atomic coordinates and the backbone conformation that goes with them.

  · Structure coordinates are given as an mmCIF _atom_site loop: one row per atom with element, residue name, chain id, sequence number, and x/y/z position in Å. Only the four main-chain atoms per residue are included here; side chains are omitted to keep the record compact.

  · Backbone dihedral angles. Every residue except chain termini has a φ (preceding-C → N → Cα → C) and a ψ (N → Cα → C → next-N). They are reported in degrees following the IUPAC sign convention. Secondary structure is essentially a statement about which (φ, ψ) basin each residue occupies.

  · The SS8 string is DSSP's per-residue secondary-structure call. α-helix (H) means an i→i+4 H-bond ladder; β-strand (E) means the residue participates in a β-sheet; 3₁₀ (G) and π (I) are tighter and wider helices; T/S are turns/bends; '-' is loop.

  · SS3 is a coarse helix/strand/coil call (letters a/b/c) made by the P-SEA algorithm from inter-Cα distances and dihedrals. It is less detailed than DSSP but needs only Cα positions.

Summarize the fold with a handful of shape descriptors and a per-residue structural alphabet.

  · Radius of gyration (Rg) is the root-mean-square distance of Cα atoms from their centroid — a single number for overall size and compactness. A globular domain of N residues has Rg ≈ 2.2·N^0.38 Å; an extended or disordered chain has a much larger Rg. The Cα contact count is the number of residue pairs whose Cα atoms are within 8 Å and are more than four positions apart in sequence — a standard proxy for tertiary packing density. The bounding box is the smallest axis-aligned box enclosing all Cα atoms.

  · The Foldseek 3Di string encodes local tertiary geometry as a 20-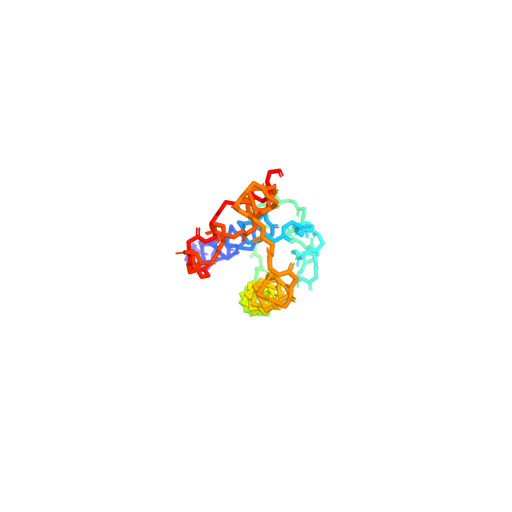letter alphabet — one character per residue — derived from the relative positions of nearby Cα atoms. Unlike the amino-acid sequence, 3Di is a direct function of the 3D structure, so two proteins with the same fold have similar 3Di strings even at low sequence identity.

  · Solvent-accessible surface area (SASA) is the area in Å² traced out by the centre of a 1.4 Å probe sphere (a water molecule) rolled over the protein's van der Waals surface (Shrake–Rupley / Lee–Richards construction). Buried residues have near-zero SASA; fully exposed residues can exceed 200 Å². The total SASA scales roughly with the number of surface residues.

Ask how reliable the model is.

  · pLDDT (predicted Local Distance Difference Test) is AlphaFold'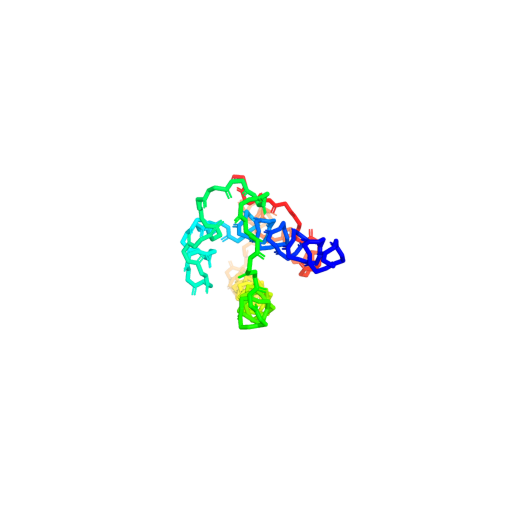s per-residue confidence score, ranging from 0 to 100. Values above 90 indicate high confidence (typically well-packed cores); 70–90 is confident; 50–70 low confidence; below 50 usually means the region is disordered or the prediction is unreliable there. AlphaFold stores pLDDT in the mmCIF B-factor column.

  · B-factor (Debye–Waller factor) reflects atomic displacement in the crystal lattice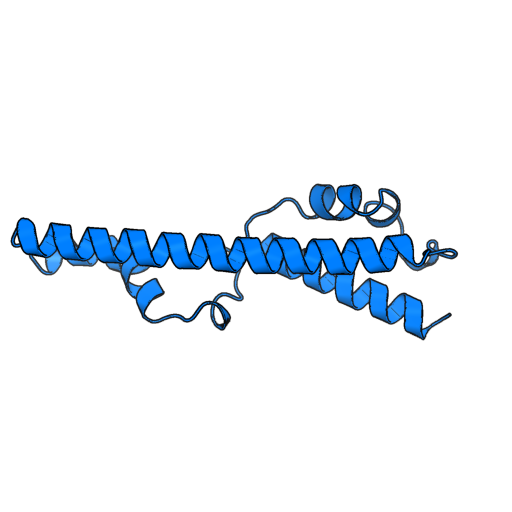. It is an experimental observable (units Å²), not a prediction; low values mean the atom is pinned down, high values mean it moves or is heterogeneous across the crystal.

  · Predicted Aligned Error (PAE) is an AlphaFold confidence matrix: entry (i, j) is the expected error in the position of residue j, in ångströms, when the prediction is superimposed on the true structure at residue i. Low PAE within a block of residues means that block is internally rigid and well-predicted; high PAE between two blocks means their relative placement is uncertain even if each block individually is confident.

Place it in context: what it resembles, what it is annotated as, and how it looks.

  · Nearest PDB neighbors are the top structural matches found by Foldseek when searching this structure against the entire Protein Data Bank. Each hit reports a TM-score (0 to 1; >0.5 almost always implies the same fold) and an E-value. These are *structural* homologs — they may share no detectable sequence similarity.

  · Functional annotations link the protein to curated databases. InterPro entries identify conserved domains and families by matching the sequence against member-database signatures (Pfam, PROSITE, CDD, …). Gene Ontology (GO) terms describe molecular function, biological process, and cellular component in a controlled vocabulary. CATH places the structure in a hierarchical fold classification (Class/Architecture/Topology/Homologous-superfamily). The organism is the source species.

  · Three diagnostic plots accompany the record. The Cα contact map visualizes the tertiary structure as a 2D adjacency matrix (8 Å cutoff, sequence-local contacts suppressed). The Ramachandran plot shows the distribution of backbone (φ, ψ) torsions, with points in the α and β basins reflecting secondary structure content. The PAE plot shows AlphaFold's inter-residue confidence as a color matrix.

  · Six rendered views show the 3D structure from the faces of a cube — i.e. along ±x, ±y, ±z. Rendering representation is drawn randomly per protein from cartoon (secondary-structure ribbons), sticks (backbone bonds), or molecular surface; coloring is either N→C rainbow (blue at the N-terminus through red at the C-terminus) or one color per chain.